Protein AF-A0A6A4SST0-F1 (afdb_monomer_lite)

Secondary structure (DSSP, 8-state):
---EEEEEEEES---SSS---TTS--STTEEEEEEESSS-----S--GGG-EEEEEEEEETTS-EEEEEEEEE-----------

pLDDT: mean 76.96, std 11.87, range [43.66, 89.06]

InterPro domains:
  IPR032699 Izumo protein, immunoglobulin domain [PF16706] (16-75)

Foldseek 3Di:
DQQKKKWKWFFPDDPPDDAPPPVPDDPVRIDTDDIGSDPDDDDPPDDQVNWGKMKMFIAGPVRDTPDIDIDTDHDDDDDDDPDD

Sequence (84 aa):
MHLSSMSFFRTSNCDGSTEPNIFQLDETDFKALVVTEDSSVVLNQLRVDEQGTYRCSLRGRNGTIFYRVTFLLTGRVTARAIQL

Organism: Scophthalmus maximus (NCBI:txid52904)

Radius of gyration: 16.05 Å; chains: 1; bounding box: 51×26×43 Å

Structure (mmCIF, N/CA/C/O backbone):
data_AF-A0A6A4SST0-F1
#
_entry.id   AF-A0A6A4SST0-F1
#
loop_
_atom_site.group_PDB
_atom_site.id
_atom_site.type_symbol
_atom_site.label_atom_id
_atom_site.label_alt_id
_atom_site.label_comp_id
_atom_site.label_asym_id
_atom_site.label_entity_id
_atom_site.label_seq_id
_atom_site.pdbx_PDB_ins_code
_atom_site.Cartn_x
_atom_site.Cartn_y
_atom_site.Cartn_z
_atom_site.occupancy
_atom_site.B_iso_or_equiv
_atom_site.auth_seq_id
_atom_site.auth_comp_id
_atom_site.auth_asym_id
_atom_site.auth_atom_id
_atom_site.pdbx_PDB_model_num
ATOM 1 N N . MET A 1 1 ? -5.985 -4.122 24.930 1.00 44.81 1 MET A N 1
ATOM 2 C CA . MET A 1 1 ? -6.583 -4.442 23.615 1.00 44.81 1 MET A CA 1
ATOM 3 C C . MET A 1 1 ? -6.139 -3.371 22.639 1.00 44.81 1 MET A C 1
ATOM 5 O O . MET A 1 1 ? -6.552 -2.229 22.805 1.00 44.81 1 MET A O 1
ATOM 9 N N . HIS A 1 2 ? -5.265 -3.696 21.687 1.00 57.12 2 HIS A N 1
ATOM 10 C CA . HIS A 1 2 ? -4.970 -2.778 20.587 1.00 57.12 2 HIS A CA 1
ATOM 11 C C . HIS A 1 2 ? -6.167 -2.806 19.625 1.00 57.12 2 HIS A C 1
ATOM 13 O O . HIS A 1 2 ? -6.514 -3.849 19.090 1.00 57.12 2 HIS A O 1
ATOM 19 N N . LEU A 1 3 ? -6.874 -1.682 19.482 1.00 65.31 3 LEU A N 1
ATOM 20 C CA . LEU A 1 3 ? -8.123 -1.562 18.703 1.00 65.31 3 LEU A CA 1
ATOM 21 C C . LEU A 1 3 ? -7.880 -1.207 17.224 1.00 65.31 3 LEU A C 1
ATOM 23 O O . LEU A 1 3 ? -8.791 -0.746 16.529 1.00 65.31 3 LEU A O 1
ATOM 27 N N . SER A 1 4 ? -6.644 -1.370 16.761 1.00 72.25 4 SER A N 1
ATOM 28 C CA . SER A 1 4 ? -6.157 -0.855 15.488 1.00 72.25 4 SER A CA 1
ATOM 29 C C . SER A 1 4 ? -5.340 -1.907 14.753 1.00 72.25 4 SER A C 1
ATOM 31 O O . SER A 1 4 ? -4.527 -2.578 15.378 1.00 72.25 4 SER A O 1
ATOM 33 N N . SER A 1 5 ? -5.520 -1.995 13.437 1.00 80.12 5 SER A N 1
ATOM 34 C CA . SER A 1 5 ? -4.723 -2.850 12.553 1.00 80.12 5 SER A CA 1
ATOM 35 C C . SER A 1 5 ? -3.969 -2.001 11.536 1.00 80.12 5 SER A C 1
ATOM 37 O O . SER A 1 5 ? -4.469 -0.969 11.075 1.00 80.12 5 SER A O 1
ATOM 39 N N . MET A 1 6 ? -2.760 -2.424 11.196 1.00 83.19 6 MET A N 1
ATOM 40 C CA . MET A 1 6 ? -1.993 -1.885 10.091 1.00 83.19 6 MET A CA 1
ATOM 41 C C . MET A 1 6 ? -2.376 -2.626 8.813 1.00 83.19 6 MET A C 1
ATOM 43 O O . MET A 1 6 ? -2.338 -3.853 8.753 1.00 83.19 6 MET A O 1
ATOM 47 N N . SER A 1 7 ? -2.746 -1.881 7.780 1.00 84.00 7 SER A N 1
ATOM 48 C CA . SER A 1 7 ? -2.994 -2.411 6.441 1.00 84.00 7 SER A CA 1
ATOM 49 C C . SER A 1 7 ? -1.955 -1.860 5.479 1.00 84.00 7 SER A C 1
ATOM 51 O O . SER A 1 7 ? -1.682 -0.658 5.468 1.00 84.00 7 SER A O 1
ATOM 53 N N . PHE A 1 8 ? -1.375 -2.745 4.682 1.00 84.50 8 PHE A N 1
ATOM 54 C CA . PHE A 1 8 ? -0.321 -2.437 3.736 1.00 84.50 8 PHE A CA 1
ATOM 55 C C . PHE A 1 8 ? -0.804 -2.736 2.323 1.00 84.50 8 PHE A C 1
ATOM 57 O O . PHE A 1 8 ? -1.363 -3.804 2.079 1.00 84.50 8 PHE A O 1
ATOM 64 N N . PHE A 1 9 ? -0.595 -1.804 1.400 1.00 84.00 9 PHE A N 1
ATOM 65 C CA . PHE A 1 9 ? -1.124 -1.867 0.046 1.00 84.00 9 PHE A CA 1
ATOM 66 C C . PHE A 1 9 ? -0.071 -1.478 -0.990 1.00 84.00 9 PHE A C 1
ATOM 68 O O . PHE A 1 9 ? 0.820 -0.678 -0.701 1.00 84.00 9 PHE A O 1
ATOM 75 N N . ARG A 1 10 ? -0.224 -1.988 -2.214 1.00 85.94 10 ARG A N 1
ATOM 76 C CA . ARG A 1 10 ? 0.543 -1.584 -3.405 1.00 85.94 10 ARG A CA 1
ATOM 77 C C . ARG A 1 10 ? -0.414 -1.119 -4.496 1.00 85.94 10 ARG A C 1
ATOM 79 O O . ARG A 1 10 ? -1.531 -1.633 -4.575 1.00 85.94 10 ARG A O 1
ATOM 86 N N . THR A 1 11 ? 0.027 -0.190 -5.338 1.00 80.25 11 THR A N 1
ATOM 87 C CA . THR A 1 11 ? -0.692 0.175 -6.562 1.00 80.25 11 THR A CA 1
ATOM 88 C C . THR A 1 11 ? -0.953 -1.043 -7.456 1.00 80.25 11 THR A C 1
ATOM 90 O O . THR A 1 11 ? -0.068 -1.872 -7.671 1.00 80.25 11 THR A O 1
ATOM 93 N N . SER A 1 12 ? -2.186 -1.182 -7.941 1.00 67.38 12 SER A N 1
ATOM 94 C CA . SER A 1 12 ? -2.649 -2.335 -8.730 1.00 67.38 12 SER A CA 1
ATOM 95 C C . SER A 1 12 ? -2.326 -2.225 -10.225 1.00 67.38 12 SER A C 1
ATOM 9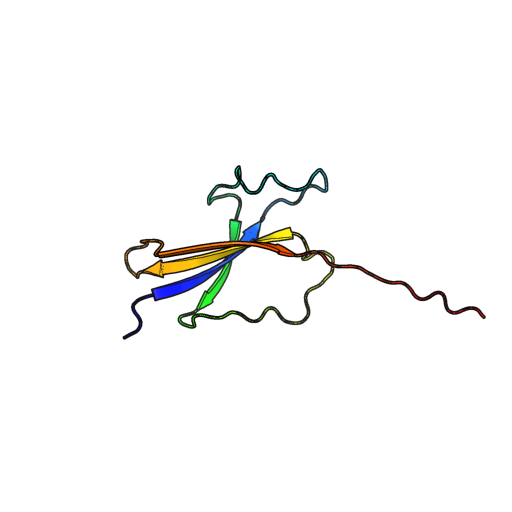7 O O . SER A 1 12 ? -2.173 -3.256 -10.877 1.00 67.38 12 SER A O 1
ATOM 99 N N . ASN A 1 13 ? -2.151 -1.004 -10.739 1.00 54.81 13 ASN A N 1
ATOM 100 C CA . ASN A 1 13 ? -1.804 -0.717 -12.129 1.00 54.81 13 ASN A CA 1
ATOM 101 C C . ASN A 1 13 ? -0.529 0.128 -12.190 1.00 54.81 13 ASN A C 1
ATOM 103 O O . ASN A 1 13 ? -0.563 1.335 -11.971 1.00 54.81 13 ASN A O 1
ATOM 107 N N . CYS A 1 14 ? 0.591 -0.509 -12.510 1.00 52.97 14 CYS A N 1
ATOM 108 C CA . CYS A 1 14 ? 1.771 0.189 -13.001 1.00 52.97 14 CYS A CA 1
ATOM 109 C C . CYS A 1 14 ? 1.849 -0.103 -14.501 1.00 52.97 14 CYS A C 1
ATOM 111 O O . CYS A 1 14 ? 2.501 -1.067 -14.907 1.00 52.97 14 CYS A O 1
ATOM 113 N N . ASP A 1 15 ? 1.150 0.682 -15.328 1.00 47.56 15 ASP A N 1
ATOM 114 C CA . ASP A 1 15 ? 1.641 0.838 -16.695 1.00 47.56 15 ASP A CA 1
ATOM 115 C C . ASP A 1 15 ? 2.992 1.561 -16.595 1.00 47.56 15 ASP A C 1
ATOM 117 O O . ASP A 1 15 ? 3.226 2.353 -15.683 1.00 47.56 15 ASP A O 1
ATOM 121 N N . GLY A 1 16 ? 3.948 1.205 -17.443 1.00 49.81 16 GLY A N 1
ATOM 122 C CA . GLY A 1 16 ? 5.321 1.692 -17.332 1.00 49.81 16 GLY A CA 1
ATOM 123 C C . GLY A 1 16 ? 5.514 3.180 -17.651 1.00 49.81 16 GLY A C 1
ATOM 124 O O . GLY A 1 16 ? 6.626 3.540 -18.033 1.00 49.81 16 GLY A O 1
ATOM 125 N N . SER A 1 17 ? 4.493 4.037 -17.557 1.00 44.88 17 SER A N 1
ATOM 126 C CA . SER A 1 17 ? 4.602 5.460 -17.859 1.00 44.88 17 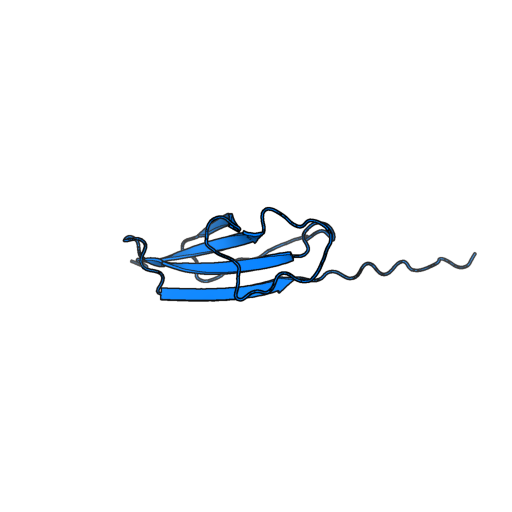SER A CA 1
ATOM 127 C C . SER A 1 17 ? 4.380 6.344 -16.628 1.00 44.88 17 SER A C 1
ATOM 129 O O . SER A 1 17 ? 3.304 6.413 -16.052 1.00 44.88 17 SER A O 1
ATOM 131 N N . THR A 1 18 ? 5.455 7.059 -16.280 1.00 43.66 18 THR A N 1
ATOM 132 C CA . THR A 1 18 ? 5.492 8.229 -15.390 1.00 43.66 18 THR A CA 1
ATOM 133 C C . THR A 1 18 ? 5.201 7.937 -13.916 1.00 43.66 18 THR A C 1
ATOM 135 O O . THR A 1 18 ? 4.213 7.314 -13.554 1.00 43.66 18 THR A O 1
ATOM 138 N N . GLU A 1 19 ? 6.091 8.405 -13.034 1.00 53.03 19 GLU A N 1
ATOM 139 C CA . GLU A 1 19 ? 5.883 8.334 -11.586 1.00 53.03 19 GLU A CA 1
ATOM 140 C C . GLU A 1 19 ? 4.453 8.776 -11.242 1.00 53.03 19 GLU A C 1
ATOM 142 O O . GLU A 1 19 ? 4.077 9.904 -11.589 1.00 53.03 19 GLU A O 1
ATOM 147 N N . PRO A 1 20 ? 3.634 7.916 -10.609 1.00 55.19 20 PRO A N 1
ATOM 148 C CA . PRO A 1 20 ? 2.274 8.293 -10.290 1.00 55.19 20 PRO A CA 1
ATOM 149 C C . PRO A 1 20 ? 2.343 9.506 -9.374 1.00 55.19 20 PRO A C 1
ATOM 151 O O . PRO A 1 20 ? 3.029 9.485 -8.347 1.00 55.19 20 PRO A O 1
ATOM 154 N N . ASN A 1 21 ? 1.641 10.575 -9.752 1.00 63.44 21 ASN A N 1
ATOM 155 C CA . ASN A 1 21 ? 1.483 11.717 -8.875 1.00 63.44 21 ASN A CA 1
ATOM 156 C C . ASN A 1 21 ? 0.797 11.211 -7.602 1.00 63.44 21 ASN A C 1
ATOM 158 O O . ASN A 1 21 ? -0.404 10.953 -7.582 1.00 63.44 21 ASN A O 1
ATOM 162 N N . ILE A 1 22 ? 1.585 11.041 -6.542 1.00 64.50 22 ILE A N 1
ATOM 163 C CA . ILE A 1 22 ? 1.170 10.449 -5.266 1.00 64.50 22 ILE A CA 1
ATOM 164 C C . ILE A 1 22 ? -0.012 11.192 -4.629 1.00 64.50 22 ILE A C 1
ATOM 166 O O . ILE A 1 22 ? -0.700 10.625 -3.779 1.00 64.50 22 ILE A O 1
ATOM 170 N N . PHE A 1 23 ? -0.275 12.430 -5.062 1.00 63.56 23 PHE A N 1
ATOM 171 C CA . PHE A 1 23 ? -1.412 13.245 -4.643 1.00 63.56 23 PHE A CA 1
ATOM 172 C C . PHE A 1 23 ? -2.730 12.924 -5.373 1.00 63.56 23 PHE A C 1
ATOM 174 O O . PHE A 1 23 ? -3.769 13.422 -4.949 1.00 63.56 23 PHE A O 1
ATOM 181 N N . GLN A 1 24 ? -2.718 12.114 -6.437 1.00 71.50 24 GLN A N 1
ATOM 182 C CA . GLN A 1 24 ? -3.909 11.744 -7.220 1.00 71.50 24 GLN A CA 1
ATOM 183 C C . GLN A 1 24 ? -4.394 10.304 -6.989 1.00 71.50 24 GLN A C 1
ATOM 185 O O . GLN A 1 24 ? -5.425 9.936 -7.537 1.00 71.50 24 GLN A O 1
ATOM 190 N N . LEU A 1 25 ? -3.695 9.503 -6.177 1.00 75.12 25 LEU A N 1
ATOM 191 C CA . LEU A 1 25 ? -4.072 8.108 -5.928 1.00 75.12 25 LEU A CA 1
ATOM 192 C C . LEU A 1 25 ? -5.191 7.996 -4.874 1.00 75.12 25 LEU A C 1
ATOM 194 O O . LEU A 1 25 ? -4.997 8.389 -3.713 1.00 75.12 25 LEU A O 1
ATOM 198 N N . ASP A 1 26 ? -6.320 7.392 -5.235 1.00 79.81 26 ASP A N 1
ATOM 199 C CA . ASP A 1 26 ? -7.461 7.129 -4.355 1.00 79.81 26 ASP A CA 1
ATOM 200 C C . ASP A 1 26 ? -7.351 5.767 -3.633 1.00 79.81 26 ASP A C 1
ATOM 202 O O . ASP A 1 26 ? -6.244 5.285 -3.409 1.00 79.81 26 ASP A O 1
ATOM 206 N N . GLU A 1 27 ? -8.433 5.202 -3.085 1.00 75.69 27 GLU A N 1
ATOM 207 C CA . GLU A 1 27 ? -8.397 3.890 -2.402 1.00 75.69 27 GLU A CA 1
ATOM 208 C C . GLU A 1 27 ? -8.448 2.704 -3.372 1.00 75.69 27 GLU A C 1
ATOM 210 O O . GLU A 1 27 ? -7.929 1.635 -3.061 1.00 75.69 27 GLU A O 1
ATOM 215 N N . THR A 1 28 ? -9.076 2.879 -4.531 1.00 82.31 28 THR A N 1
ATOM 216 C CA . THR A 1 28 ? -9.286 1.827 -5.533 1.00 82.31 28 THR A CA 1
ATOM 217 C C . THR A 1 28 ? -8.020 1.519 -6.326 1.00 82.31 28 THR A C 1
ATOM 219 O O . THR A 1 28 ? -7.839 0.390 -6.787 1.00 82.31 28 THR A O 1
ATOM 222 N N . ASP A 1 29 ? -7.091 2.475 -6.369 1.00 83.38 29 ASP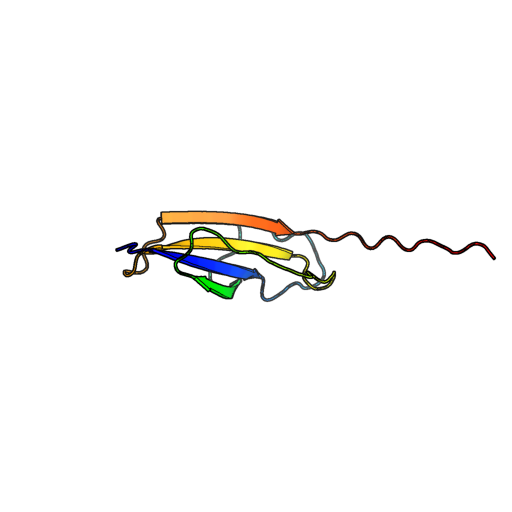 A N 1
ATOM 223 C CA . ASP A 1 29 ? -5.755 2.303 -6.941 1.00 83.38 29 ASP A CA 1
ATOM 224 C C . ASP A 1 29 ? -4.888 1.302 -6.168 1.00 83.38 29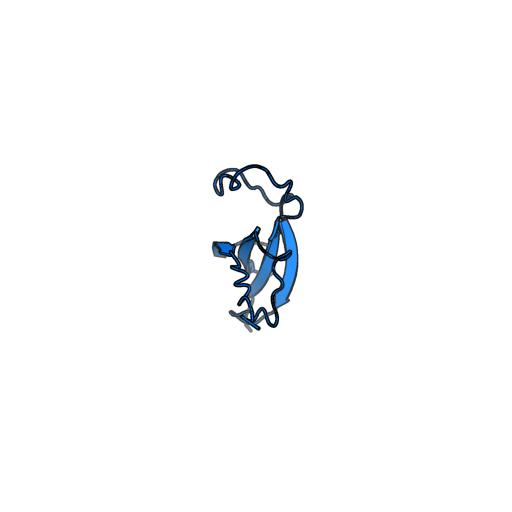 ASP A C 1
ATOM 226 O O . ASP A 1 29 ? -3.846 0.870 -6.660 1.00 83.38 29 ASP A O 1
ATOM 230 N N . PHE A 1 30 ? -5.290 0.924 -4.951 1.00 81.75 30 PHE A N 1
ATOM 231 C CA . PHE A 1 30 ? -4.488 0.115 -4.044 1.00 81.75 30 PHE A CA 1
ATOM 232 C C . PHE A 1 30 ? -5.074 -1.276 -3.828 1.00 81.75 30 PHE A C 1
ATOM 234 O O . PHE A 1 30 ? -6.245 -1.462 -3.505 1.00 81.75 30 PHE A O 1
ATOM 241 N N . LYS A 1 31 ? -4.202 -2.280 -3.903 1.00 85.94 31 LYS A N 1
ATOM 242 C CA . LYS A 1 31 ? -4.505 -3.658 -3.527 1.00 85.94 31 LYS A CA 1
ATOM 243 C C . LYS A 1 31 ? -3.876 -3.986 -2.180 1.00 85.94 31 LYS A C 1
ATOM 245 O O . LYS A 1 31 ? -2.685 -3.747 -1.977 1.00 85.94 31 LYS A O 1
ATOM 250 N N . ALA A 1 32 ? -4.666 -4.566 -1.276 1.00 83.06 32 ALA A N 1
ATOM 251 C CA . ALA A 1 32 ? -4.181 -5.020 0.023 1.00 83.06 32 ALA A CA 1
ATOM 252 C C . ALA A 1 32 ? -3.146 -6.141 -0.144 1.00 83.06 32 ALA A C 1
ATOM 254 O O . ALA A 1 32 ? -3.374 -7.110 -0.869 1.00 83.06 32 ALA A O 1
ATOM 255 N N . LEU A 1 33 ? -2.018 -5.993 0.544 1.00 83.00 33 LEU A N 1
ATOM 256 C CA . LEU A 1 33 ? -0.942 -6.975 0.630 1.00 83.00 33 LEU A CA 1
ATOM 257 C C . LEU A 1 33 ? -0.965 -7.696 1.976 1.00 83.00 33 LEU A C 1
ATOM 259 O O . LEU A 1 33 ? -0.898 -8.919 2.019 1.00 83.00 33 LEU A O 1
ATOM 263 N N . VAL A 1 34 ? -1.056 -6.938 3.071 1.00 84.19 34 VAL A N 1
ATOM 264 C CA . VAL A 1 34 ? -1.002 -7.464 4.441 1.00 84.19 34 VAL A CA 1
ATOM 265 C C . VAL A 1 34 ? -1.940 -6.656 5.330 1.00 84.19 34 VAL A C 1
ATOM 267 O O . VAL A 1 34 ? -1.984 -5.431 5.227 1.00 84.19 34 VAL A O 1
ATOM 270 N N . VAL A 1 35 ? -2.656 -7.333 6.225 1.00 82.25 35 VAL A N 1
ATOM 271 C CA . VAL A 1 35 ? -3.371 -6.717 7.349 1.00 82.25 35 VAL A CA 1
ATOM 272 C C . VAL A 1 35 ? -2.881 -7.396 8.623 1.00 82.25 35 VAL A C 1
ATOM 274 O O . VAL A 1 35 ? -2.942 -8.619 8.719 1.00 82.25 35 VAL A O 1
ATOM 277 N N . THR A 1 36 ? -2.361 -6.623 9.574 1.00 82.25 36 THR A N 1
ATOM 278 C CA . THR A 1 36 ? -1.795 -7.131 10.834 1.00 82.25 36 THR A CA 1
ATOM 279 C C . THR A 1 36 ? -2.201 -6.251 12.014 1.00 82.25 36 THR A C 1
ATOM 281 O O . THR A 1 36 ? -2.502 -5.073 11.842 1.00 82.25 36 THR A O 1
ATOM 284 N N . GLU A 1 37 ? -2.233 -6.813 13.220 1.00 84.06 37 GLU A N 1
ATOM 285 C CA . GLU A 1 37 ? -2.416 -6.044 14.460 1.00 84.06 37 GLU A CA 1
ATOM 286 C C . GLU A 1 37 ? -1.121 -5.343 14.905 1.00 84.06 37 GLU A C 1
ATOM 288 O O . GLU A 1 37 ? -1.167 -4.408 15.707 1.00 84.06 37 GLU A O 1
ATOM 293 N N . ASP A 1 38 ? 0.024 -5.744 14.348 1.00 80.69 38 ASP A N 1
ATOM 294 C CA . ASP A 1 38 ? 1.313 -5.120 14.623 1.00 80.69 38 ASP A CA 1
ATOM 295 C C . ASP A 1 38 ? 1.413 -3.733 13.980 1.00 80.69 38 ASP A C 1
ATOM 297 O O . ASP A 1 38 ? 0.954 -3.488 12.864 1.00 80.69 38 ASP A O 1
ATOM 301 N N . SER A 1 39 ? 2.116 -2.813 14.639 1.00 75.62 39 SER A N 1
ATOM 302 C CA . SER A 1 39 ? 2.444 -1.492 14.087 1.00 75.62 39 SER A CA 1
ATOM 303 C C . SER A 1 39 ? 3.633 -1.518 13.115 1.00 75.62 39 SER A C 1
ATOM 305 O O . SER A 1 39 ? 4.248 -0.484 12.850 1.00 75.62 39 SER A O 1
ATOM 307 N N . SER A 1 40 ? 3.959 -2.685 12.553 1.00 78.12 40 SER A N 1
ATOM 308 C CA . SER A 1 40 ? 5.072 -2.868 11.623 1.00 78.12 40 SER A CA 1
ATOM 309 C C . SER A 1 40 ? 4.783 -3.975 10.611 1.00 78.12 40 SER A C 1
ATOM 311 O O . SER A 1 40 ? 4.034 -4.906 10.893 1.00 78.12 40 SER A O 1
ATOM 313 N N . VAL A 1 41 ? 5.393 -3.873 9.431 1.00 79.75 41 VAL A N 1
ATOM 314 C CA . VAL A 1 41 ? 5.365 -4.903 8.387 1.00 79.75 41 VAL A CA 1
ATOM 315 C C . VAL A 1 41 ? 6.781 -5.064 7.854 1.00 79.75 41 VAL A C 1
ATOM 317 O O . VAL A 1 41 ? 7.476 -4.077 7.615 1.00 79.75 41 VAL A O 1
ATOM 320 N N . VAL A 1 42 ? 7.191 -6.313 7.640 1.00 83.62 42 VAL A N 1
ATOM 321 C CA . VAL A 1 42 ? 8.453 -6.651 6.981 1.00 83.62 42 VAL A CA 1
ATOM 322 C C . VAL A 1 42 ? 8.141 -7.179 5.588 1.00 83.62 42 VAL A C 1
ATOM 324 O O . VAL A 1 42 ? 7.491 -8.211 5.439 1.00 83.62 42 VAL A O 1
ATOM 327 N N . LEU A 1 43 ? 8.625 -6.479 4.564 1.00 80.31 43 LEU A N 1
ATOM 328 C CA . LEU A 1 43 ? 8.638 -6.979 3.192 1.00 80.31 43 LEU A CA 1
ATOM 329 C C . LEU A 1 43 ? 9.980 -7.670 2.954 1.00 80.31 43 LEU A C 1
ATOM 331 O O . LEU A 1 43 ? 11.017 -7.010 2.921 1.00 80.31 43 LEU A O 1
ATOM 335 N N . ASN A 1 44 ? 9.973 -8.994 2.824 1.00 82.69 44 ASN A N 1
ATOM 336 C CA . ASN A 1 44 ? 11.187 -9.772 2.592 1.00 82.69 44 ASN A CA 1
ATOM 337 C C . ASN A 1 44 ? 11.287 -10.207 1.123 1.00 82.69 44 ASN A C 1
ATOM 339 O O . ASN A 1 44 ? 10.270 -10.493 0.501 1.00 82.69 44 ASN A O 1
ATOM 343 N N . GLN A 1 45 ? 12.514 -10.300 0.600 1.00 80.12 45 GLN A N 1
ATOM 344 C CA . GLN A 1 45 ? 12.815 -10.807 -0.751 1.00 80.12 45 GLN A CA 1
ATOM 345 C C . GLN A 1 45 ? 12.074 -10.089 -1.895 1.00 80.12 45 GLN A C 1
ATOM 347 O O . GLN A 1 45 ? 11.679 -10.722 -2.874 1.00 80.12 45 GLN A O 1
ATOM 352 N N . LEU A 1 46 ? 11.917 -8.768 -1.779 1.00 82.94 46 LEU A N 1
ATOM 353 C CA 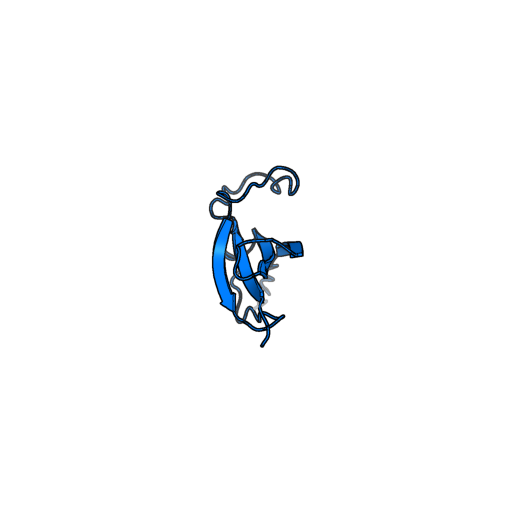. LEU A 1 46 ? 11.299 -7.939 -2.815 1.00 82.94 46 LEU A CA 1
ATOM 354 C C . LEU A 1 46 ? 11.995 -8.120 -4.170 1.00 82.94 46 LEU A C 1
ATOM 356 O O . LEU A 1 46 ? 13.222 -8.015 -4.273 1.00 82.94 46 LEU A O 1
ATOM 360 N N . ARG A 1 47 ? 11.202 -8.371 -5.210 1.00 84.94 47 ARG A N 1
ATOM 361 C CA . ARG A 1 47 ? 11.670 -8.463 -6.597 1.00 84.94 47 ARG A CA 1
ATOM 362 C C . ARG A 1 47 ? 11.619 -7.101 -7.292 1.00 84.94 47 ARG A C 1
ATOM 364 O O . ARG A 1 47 ? 11.041 -6.136 -6.808 1.00 84.94 47 ARG A O 1
ATOM 371 N N . VAL A 1 48 ? 12.263 -6.996 -8.447 1.00 82.50 48 VAL A N 1
ATOM 372 C CA . VAL A 1 48 ? 12.380 -5.720 -9.180 1.00 82.50 48 VAL A CA 1
ATOM 373 C C . VAL A 1 48 ? 11.046 -5.309 -9.800 1.00 82.50 48 VAL A C 1
ATOM 375 O O . VAL A 1 48 ? 10.699 -4.134 -9.803 1.00 82.50 48 VAL A O 1
ATOM 378 N N . ASP A 1 49 ? 10.265 -6.284 -10.260 1.00 82.12 49 ASP A N 1
ATOM 379 C CA . ASP A 1 49 ? 8.889 -6.118 -10.737 1.00 82.12 49 ASP A CA 1
ATOM 380 C C . ASP A 1 49 ? 7.899 -5.762 -9.612 1.00 82.12 49 ASP A C 1
ATOM 382 O O . ASP A 1 49 ? 6.743 -5.443 -9.871 1.00 82.12 49 ASP A O 1
ATOM 386 N N . GLU A 1 50 ? 8.360 -5.759 -8.360 1.00 83.81 50 GLU A N 1
ATOM 387 C CA . GLU A 1 50 ? 7.604 -5.320 -7.189 1.00 83.81 50 GLU A CA 1
ATOM 388 C C . GLU A 1 50 ? 7.853 -3.855 -6.802 1.00 83.81 50 GLU A C 1
ATOM 390 O O . GLU A 1 50 ? 7.365 -3.397 -5.761 1.00 83.81 50 GLU A O 1
ATOM 395 N N . GLN A 1 51 ? 8.588 -3.103 -7.626 1.00 85.44 51 GLN A N 1
ATOM 396 C CA . GLN A 1 51 ? 8.685 -1.651 -7.498 1.00 85.44 51 GLN A CA 1
ATOM 397 C C . GLN A 1 51 ? 7.305 -0.981 -7.604 1.00 85.44 51 GLN A C 1
ATOM 399 O O . GLN A 1 51 ? 6.397 -1.484 -8.268 1.00 85.44 51 GLN A O 1
ATOM 404 N N . GLY A 1 52 ? 7.156 0.187 -6.985 1.00 84.88 52 GLY A N 1
ATOM 405 C CA . GLY A 1 52 ? 5.933 0.979 -7.096 1.00 84.88 52 GLY A CA 1
ATOM 406 C C . GLY A 1 52 ? 5.611 1.773 -5.842 1.00 84.88 52 GLY A C 1
ATOM 407 O O . GLY A 1 52 ? 6.407 1.851 -4.903 1.00 84.88 52 GLY A O 1
ATOM 408 N N . THR A 1 53 ? 4.423 2.370 -5.836 1.00 88.06 53 THR A N 1
ATOM 409 C CA . THR A 1 53 ? 3.939 3.162 -4.708 1.00 88.06 53 THR A CA 1
ATOM 410 C C . THR A 1 53 ? 3.219 2.268 -3.710 1.00 88.06 53 THR A C 1
ATOM 412 O O . THR A 1 53 ? 2.267 1.556 -4.037 1.00 88.06 53 THR A O 1
ATOM 415 N N . TYR A 1 54 ? 3.664 2.338 -2.463 1.00 87.69 54 TYR A N 1
ATOM 416 C CA . TYR A 1 54 ? 3.093 1.610 -1.346 1.00 87.69 54 TYR A CA 1
ATOM 417 C C . TYR A 1 54 ? 2.376 2.560 -0.410 1.00 87.69 54 TYR A C 1
ATOM 419 O O . TYR A 1 54 ? 2.819 3.686 -0.179 1.00 87.69 54 TYR A O 1
ATOM 427 N N . ARG A 1 55 ? 1.274 2.083 0.162 1.00 89.06 55 ARG A N 1
ATOM 428 C CA . ARG A 1 55 ? 0.511 2.799 1.178 1.00 89.06 55 ARG A CA 1
ATOM 429 C C . ARG A 1 55 ? 0.393 1.933 2.417 1.00 89.06 55 ARG A C 1
ATOM 431 O O . ARG A 1 55 ? 0.037 0.762 2.342 1.00 89.06 55 ARG A O 1
ATOM 438 N N . CYS A 1 56 ? 0.662 2.535 3.562 1.00 88.44 56 CYS A N 1
ATOM 439 C CA . CYS A 1 56 ? 0.456 1.945 4.869 1.00 88.44 56 CYS A CA 1
ATOM 440 C C . CYS A 1 56 ? -0.597 2.767 5.610 1.00 88.44 56 CYS A C 1
ATOM 442 O O . CYS A 1 56 ? -0.514 3.998 5.630 1.00 88.44 56 CYS A O 1
ATOM 444 N N . SER A 1 57 ? -1.588 2.109 6.204 1.00 88.00 57 SER A N 1
ATOM 445 C CA . SER A 1 57 ? -2.624 2.779 6.985 1.00 88.00 57 SER A CA 1
ATOM 446 C C . SER A 1 57 ? -2.863 2.089 8.318 1.00 88.00 57 SER A C 1
ATOM 448 O O . SER A 1 57 ? -3.119 0.886 8.342 1.00 88.00 57 SER A O 1
ATOM 450 N N . LEU A 1 58 ? -2.879 2.867 9.400 1.00 87.75 58 LEU A N 1
ATOM 451 C CA . LEU A 1 58 ? -3.368 2.412 10.697 1.00 87.75 58 LEU A CA 1
ATOM 452 C C . LEU A 1 58 ? -4.865 2.687 10.780 1.00 87.75 58 LEU A C 1
ATOM 454 O O . LEU A 1 58 ? -5.298 3.843 10.709 1.00 87.75 58 LEU A O 1
ATOM 458 N N . ARG A 1 59 ? -5.652 1.628 10.948 1.00 86.56 59 ARG A N 1
ATOM 459 C CA . ARG A 1 59 ? -7.110 1.697 10.908 1.00 86.56 59 ARG A CA 1
ATOM 460 C C . ARG A 1 59 ? -7.714 1.175 12.200 1.00 86.56 59 ARG A C 1
ATOM 462 O O . ARG A 1 59 ? -7.358 0.095 12.664 1.00 86.56 59 ARG A O 1
ATOM 469 N N . GLY A 1 60 ? -8.631 1.942 12.780 1.00 84.94 60 GLY A N 1
ATOM 470 C CA . GLY A 1 60 ? -9.470 1.487 13.883 1.00 84.94 60 GLY A CA 1
ATOM 471 C C . GLY A 1 60 ? -10.486 0.444 13.426 1.00 84.94 60 GLY A C 1
ATOM 472 O O . GLY A 1 60 ? -10.828 0.369 12.246 1.00 84.94 60 GLY A O 1
ATOM 473 N N . ARG A 1 61 ? -11.029 -0.330 14.370 1.00 81.00 61 ARG A N 1
ATOM 474 C CA . ARG A 1 61 ? -12.069 -1.344 14.102 1.00 81.00 61 ARG A CA 1
ATOM 475 C C . ARG A 1 61 ? -13.316 -0.788 13.389 1.00 81.00 61 ARG A C 1
ATOM 477 O O . ARG A 1 61 ? -13.975 -1.513 12.657 1.00 81.00 61 ARG A O 1
ATOM 484 N N . ASN A 1 62 ? -13.630 0.490 13.584 1.00 84.94 62 ASN A N 1
ATOM 485 C CA . ASN A 1 62 ? -14.739 1.193 12.930 1.00 84.94 62 ASN A CA 1
ATOM 486 C C . ASN A 1 62 ? -14.400 1.712 11.514 1.00 84.94 62 ASN A C 1
ATOM 488 O O . ASN A 1 62 ? -15.199 2.429 10.920 1.00 84.94 62 ASN A O 1
ATOM 492 N N . GLY A 1 63 ? -13.209 1.409 10.989 1.00 80.50 63 GLY A N 1
ATOM 493 C CA . GLY A 1 63 ? -12.748 1.873 9.682 1.00 80.50 63 GLY A CA 1
ATOM 494 C C . GLY A 1 63 ? -12.104 3.265 9.681 1.00 80.50 63 GLY A C 1
ATOM 495 O O . GLY A 1 63 ? -11.584 3.665 8.635 1.00 80.50 63 GLY A O 1
ATOM 496 N N . THR A 1 64 ? -12.076 3.982 10.816 1.00 86.81 64 THR A N 1
ATOM 497 C CA . THR A 1 64 ? -11.392 5.280 10.943 1.00 86.81 64 THR A CA 1
ATOM 498 C C . THR A 1 64 ? -9.899 5.122 10.680 1.00 86.81 64 THR A C 1
ATOM 500 O O . THR A 1 64 ? -9.255 4.231 11.231 1.00 86.81 64 THR A O 1
ATOM 503 N N . ILE A 1 65 ? -9.341 5.993 9.842 1.00 87.06 65 ILE A N 1
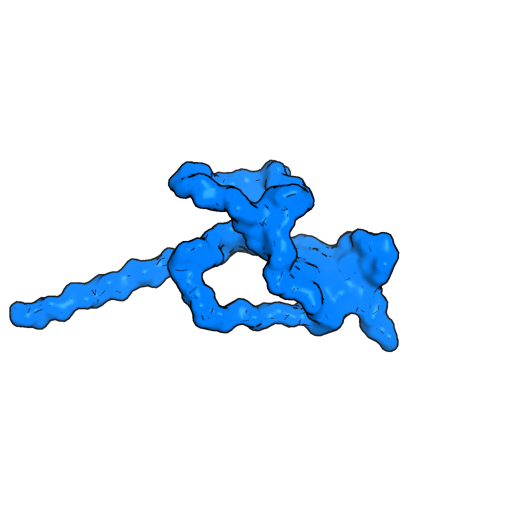ATOM 504 C CA . ILE A 1 65 ? -7.920 5.981 9.487 1.00 87.06 65 ILE A CA 1
ATOM 505 C C . ILE A 1 65 ? -7.198 6.976 10.391 1.00 87.06 65 ILE A C 1
ATOM 507 O O . ILE A 1 65 ? -7.422 8.177 10.286 1.00 87.06 65 ILE A O 1
ATOM 511 N N . PHE A 1 66 ? -6.352 6.468 11.285 1.00 85.69 66 PHE A N 1
ATOM 512 C CA . PHE A 1 66 ? -5.593 7.285 12.238 1.00 85.69 66 PHE A CA 1
ATOM 513 C C . PHE A 1 66 ? -4.255 7.747 11.675 1.00 85.69 66 PHE A C 1
ATOM 515 O O . PHE A 1 66 ? -3.768 8.820 12.017 1.00 85.69 66 PHE A O 1
ATOM 522 N N . TYR A 1 67 ? -3.655 6.927 10.817 1.00 85.38 67 TYR A N 1
ATOM 523 C CA . TYR A 1 67 ? -2.369 7.214 10.208 1.00 85.38 67 TYR A CA 1
ATOM 524 C C . TYR A 1 67 ? -2.343 6.697 8.781 1.00 85.38 67 TYR A C 1
ATOM 526 O O . TYR A 1 67 ? -2.906 5.639 8.491 1.00 85.38 67 TYR A O 1
ATOM 534 N N . ARG A 1 68 ? -1.678 7.444 7.903 1.00 88.38 68 ARG A N 1
ATOM 535 C CA . ARG A 1 68 ? -1.461 7.078 6.509 1.00 88.38 68 ARG A CA 1
ATOM 536 C C . ARG A 1 68 ? -0.093 7.565 6.070 1.00 88.38 68 ARG A C 1
ATOM 538 O O . ARG A 1 68 ? 0.202 8.749 6.193 1.00 88.38 68 ARG A O 1
ATOM 545 N N . VAL A 1 69 ? 0.696 6.662 5.505 1.00 86.75 69 VAL A N 1
ATOM 546 C CA . VAL A 1 69 ? 1.950 6.993 4.826 1.00 86.75 69 VAL A CA 1
ATOM 547 C C . VAL A 1 69 ? 1.956 6.358 3.458 1.00 86.75 69 VAL A C 1
ATOM 549 O O . VAL A 1 69 ? 1.554 5.208 3.295 1.00 86.75 69 VAL A O 1
ATOM 552 N N . THR A 1 70 ? 2.450 7.122 2.496 1.00 87.88 70 THR A N 1
ATOM 553 C CA . THR A 1 70 ? 2.690 6.665 1.137 1.00 87.88 70 THR A CA 1
ATOM 554 C C . THR A 1 70 ? 4.175 6.820 0.842 1.00 87.88 70 THR A C 1
ATOM 556 O O . THR A 1 70 ? 4.752 7.858 1.164 1.00 87.88 70 THR A O 1
ATOM 559 N N . PHE A 1 71 ? 4.798 5.806 0.252 1.00 85.06 71 PHE A N 1
ATOM 560 C CA . PHE A 1 71 ? 6.200 5.858 -0.149 1.00 85.06 71 PHE A CA 1
ATOM 561 C C . PHE A 1 71 ? 6.427 5.112 -1.459 1.00 85.06 71 PHE A C 1
ATOM 563 O O . PHE A 1 71 ? 5.740 4.138 -1.765 1.00 85.06 71 PHE A O 1
ATOM 570 N N . LEU A 1 72 ? 7.410 5.578 -2.222 1.00 86.69 72 LEU A N 1
ATOM 571 C CA . LEU A 1 72 ? 7.858 4.931 -3.445 1.00 86.69 72 LEU A CA 1
ATOM 572 C C . LEU A 1 72 ? 8.976 3.940 -3.110 1.00 86.69 72 LEU A C 1
ATOM 574 O O . LEU A 1 72 ? 9.980 4.313 -2.501 1.00 86.69 72 LEU A O 1
ATOM 578 N N . LEU A 1 73 ? 8.809 2.687 -3.523 1.00 86.62 73 LEU A N 1
ATOM 579 C CA . LEU A 1 73 ? 9.857 1.676 -3.470 1.00 86.62 73 LEU A CA 1
ATOM 580 C C . LEU A 1 73 ? 10.480 1.527 -4.859 1.00 86.62 73 LEU A C 1
ATOM 582 O O . LEU A 1 73 ? 9.798 1.132 -5.806 1.00 86.62 73 LEU A O 1
ATOM 586 N N . THR A 1 74 ? 11.779 1.792 -4.963 1.00 84.38 74 THR A N 1
ATOM 587 C CA . THR A 1 74 ? 12.561 1.593 -6.188 1.00 84.38 74 THR A CA 1
ATOM 588 C C . THR A 1 74 ? 13.604 0.496 -5.982 1.00 84.38 74 THR A C 1
ATOM 590 O O . THR A 1 74 ? 14.152 0.329 -4.892 1.00 84.38 74 THR A O 1
ATOM 593 N N . GLY A 1 75 ? 13.871 -0.282 -7.032 1.00 79.81 75 GLY A N 1
ATOM 594 C CA . GLY A 1 75 ? 14.887 -1.332 -7.034 1.00 79.81 75 GLY A CA 1
ATOM 595 C C . GLY A 1 75 ? 15.899 -1.094 -8.148 1.00 79.81 75 GLY A C 1
ATOM 596 O O . GLY A 1 75 ? 15.524 -0.779 -9.274 1.00 79.81 75 GLY A O 1
ATOM 597 N N . ARG A 1 76 ? 17.194 -1.256 -7.858 1.00 79.25 76 ARG A N 1
ATOM 598 C CA . ARG A 1 76 ? 18.253 -1.166 -8.872 1.00 79.25 76 ARG A CA 1
ATOM 599 C C . ARG A 1 76 ? 18.883 -2.533 -9.098 1.00 79.25 76 ARG A C 1
ATOM 601 O O . ARG A 1 76 ? 19.572 -3.051 -8.223 1.00 79.25 76 ARG A O 1
ATOM 608 N N . VAL A 1 77 ? 18.715 -3.084 -10.298 1.00 75.12 77 VAL A N 1
ATOM 609 C CA . VAL A 1 77 ? 19.491 -4.253 -10.732 1.00 75.12 77 VAL A CA 1
ATOM 610 C C . VAL A 1 77 ? 20.854 -3.777 -11.196 1.00 75.12 77 VAL A C 1
ATOM 612 O O . VAL A 1 77 ? 20.959 -2.952 -12.102 1.00 75.12 77 VAL A O 1
ATOM 615 N N . THR A 1 78 ? 21.909 -4.301 -10.579 1.00 75.12 78 THR A N 1
ATOM 616 C CA . THR A 1 78 ? 23.278 -4.057 -11.036 1.00 75.12 78 THR A CA 1
ATOM 617 C C . THR A 1 78 ? 23.813 -5.352 -11.627 1.00 75.12 78 THR A C 1
ATOM 619 O O . THR A 1 78 ? 24.135 -6.281 -10.890 1.00 75.12 78 THR A O 1
ATOM 622 N N . ALA A 1 79 ? 23.894 -5.434 -12.954 1.00 75.00 79 ALA A N 1
ATOM 623 C CA . ALA A 1 79 ? 24.612 -6.521 -13.606 1.00 75.00 79 ALA A CA 1
ATOM 624 C C . ALA A 1 79 ? 26.117 -6.256 -13.472 1.00 75.00 79 ALA A C 1
ATOM 626 O O . ALA A 1 79 ? 26.603 -5.199 -13.876 1.00 75.00 79 ALA A O 1
ATOM 627 N N . ARG A 1 80 ? 26.865 -7.201 -12.894 1.00 75.19 80 ARG A N 1
ATOM 628 C CA . ARG A 1 80 ? 28.325 -7.207 -13.018 1.00 75.19 80 ARG A CA 1
ATOM 629 C C . ARG A 1 80 ? 28.669 -7.968 -14.288 1.00 75.19 80 ARG A C 1
ATOM 631 O O . ARG A 1 80 ? 28.384 -9.158 -14.375 1.00 75.19 80 ARG A O 1
ATOM 638 N N . ALA A 1 81 ? 29.266 -7.287 -15.261 1.00 69.69 81 ALA A N 1
ATOM 639 C CA . ALA A 1 81 ? 29.927 -7.980 -16.355 1.00 69.69 81 ALA A CA 1
ATOM 640 C C . ALA A 1 81 ? 31.089 -8.787 -15.759 1.00 69.69 81 ALA A C 1
ATOM 642 O O . ALA A 1 81 ? 31.956 -8.224 -15.087 1.00 69.69 81 ALA A O 1
ATOM 643 N N . ILE A 1 82 ? 31.077 -10.106 -15.950 1.00 67.00 82 ILE A N 1
ATOM 644 C CA . ILE A 1 82 ? 32.264 -10.926 -15.722 1.00 67.00 82 ILE A CA 1
ATOM 645 C C . ILE A 1 82 ? 33.117 -10.720 -16.968 1.00 67.00 82 ILE A C 1
ATOM 647 O O . ILE A 1 82 ? 32.752 -11.176 -18.050 1.00 67.00 82 ILE A O 1
ATOM 651 N N . GLN A 1 83 ? 34.199 -9.962 -16.828 1.00 65.50 83 GLN A N 1
ATOM 652 C CA . GLN A 1 83 ? 35.214 -9.869 -17.868 1.00 65.50 83 GLN A CA 1
ATOM 653 C C . GLN A 1 83 ? 35.939 -11.226 -17.892 1.00 65.50 83 GLN A C 1
ATOM 655 O O . GLN A 1 83 ? 36.573 -11.583 -16.896 1.00 65.50 83 GLN A O 1
ATOM 660 N N . LEU A 1 84 ? 35.758 -11.998 -18.968 1.00 60.78 84 LEU A N 1
ATOM 661 C CA . LEU A 1 84 ? 36.566 -13.185 -19.273 1.00 60.78 84 LEU A CA 1
ATOM 662 C C . LEU A 1 84 ? 37.902 -12.765 -19.890 1.00 60.78 84 LEU A C 1
ATOM 664 O O . LEU A 1 84 ? 37.896 -11.776 -20.660 1.00 60.78 84 LEU A O 1
#